Protein AF-A0AAU3N2E7-F1 (afdb_monomer_lite)

Radius of gyration: 23.41 Å; chains: 1; bounding box: 51×55×58 Å

Foldseek 3Di:
DAEDEDDADDPVPPPPLVRLLVVLVCCVVPCVPPQKYKYADDQRDDPPPNVVCDPVVVVVSVVVVVVSCVLLPWDDDPPRMIMHGPVDPVNVVSSVVSVVVVVVVVVVVVVVVVVVDDDPPPDDPDDDDDDDDDDDDDD

Sequence (139 aa):
MLILDRVSLDSAWRGFGLGPVLAAEAIRRLSGGCCAVAVFPAMGEYPEDREQVTEAYRRQAKKKIAALRESIGFQPFCCGVWLLDTALRSPEELLLARRAELHALGAAFQRSGLSGSGPADAAAVADDGTEVSVVPRTI

pLDDT: mean 72.25, std 15.8, range [35.69, 89.81]

Structure (mmCIF, N/CA/C/O backbone):
data_AF-A0AAU3N2E7-F1
#
_entry.id   AF-A0AAU3N2E7-F1
#
loop_
_atom_site.group_PDB
_atom_site.id
_atom_site.type_symbol
_atom_site.label_atom_id
_atom_site.label_alt_id
_atom_site.label_comp_id
_atom_site.label_asym_id
_atom_site.label_entity_id
_atom_site.label_seq_id
_atom_site.pdbx_PDB_ins_code
_atom_site.Cartn_x
_atom_site.Cartn_y
_atom_site.Cartn_z
_atom_site.occupancy
_atom_site.B_iso_or_equiv
_atom_site.auth_seq_id
_atom_site.auth_comp_id
_atom_site.auth_asym_id
_atom_site.auth_atom_id
_atom_site.pdbx_PDB_model_num
ATOM 1 N N . MET A 1 1 ? -8.168 -5.542 13.943 1.00 75.62 1 MET A N 1
ATOM 2 C CA . MET A 1 1 ? -6.826 -5.086 13.518 1.00 75.62 1 MET A CA 1
ATOM 3 C C . MET A 1 1 ? -6.371 -6.000 12.401 1.00 75.62 1 MET A C 1
ATOM 5 O O . MET A 1 1 ? -6.522 -7.207 12.551 1.00 75.62 1 MET A O 1
ATOM 9 N N . LEU A 1 2 ? -5.861 -5.443 11.304 1.00 83.12 2 LEU A N 1
ATOM 10 C CA . LEU A 1 2 ? -5.375 -6.205 10.151 1.00 83.12 2 LEU A CA 1
ATOM 11 C C . LEU A 1 2 ? -3.850 -6.085 10.062 1.00 83.12 2 LEU A C 1
ATOM 13 O O . LEU A 1 2 ? -3.311 -4.986 10.186 1.00 83.12 2 LEU A O 1
ATOM 17 N N . ILE A 1 3 ? -3.163 -7.201 9.828 1.00 82.31 3 ILE A N 1
ATOM 18 C CA . ILE A 1 3 ? -1.715 -7.229 9.593 1.00 82.31 3 ILE A CA 1
ATOM 19 C C . ILE A 1 3 ? -1.486 -7.748 8.179 1.00 82.31 3 ILE A C 1
ATOM 21 O O . ILE A 1 3 ? -1.938 -8.840 7.839 1.00 82.31 3 ILE A O 1
ATOM 25 N N . LEU A 1 4 ? -0.782 -6.971 7.359 1.00 77.88 4 LEU A N 1
ATOM 26 C CA . LEU A 1 4 ? -0.347 -7.405 6.035 1.00 77.88 4 LEU A CA 1
ATOM 27 C C . LEU A 1 4 ? 1.142 -7.752 6.110 1.00 77.88 4 LEU A C 1
ATOM 29 O O . LEU A 1 4 ? 1.992 -6.862 6.154 1.00 77.88 4 LEU A O 1
ATOM 33 N N . ASP A 1 5 ? 1.430 -9.050 6.159 1.00 75.50 5 ASP A N 1
ATOM 34 C CA . ASP A 1 5 ? 2.785 -9.571 6.364 1.00 75.50 5 ASP A CA 1
ATOM 35 C C . ASP A 1 5 ? 3.634 -9.524 5.083 1.00 75.50 5 ASP A C 1
ATOM 37 O O . ASP A 1 5 ? 4.757 -9.017 5.079 1.00 75.50 5 ASP A O 1
ATOM 41 N N . ARG A 1 6 ? 3.078 -9.980 3.951 1.00 72.19 6 ARG A N 1
ATOM 42 C CA . ARG A 1 6 ? 3.805 -10.025 2.678 1.00 72.19 6 ARG A CA 1
ATOM 43 C C . ARG A 1 6 ? 2.915 -9.727 1.482 1.00 72.19 6 ARG A C 1
ATOM 45 O O . ARG A 1 6 ? 1.818 -10.258 1.355 1.00 72.19 6 ARG A O 1
ATOM 52 N N . VAL A 1 7 ? 3.445 -8.924 0.562 1.00 73.62 7 VAL A N 1
ATOM 53 C CA . VAL A 1 7 ? 2.898 -8.742 -0.785 1.00 73.62 7 VAL A CA 1
ATOM 54 C C . VAL A 1 7 ? 4.014 -9.023 -1.776 1.00 73.62 7 VAL A C 1
ATOM 56 O O . VAL A 1 7 ? 5.063 -8.380 -1.729 1.00 73.62 7 VAL A O 1
ATOM 59 N N . SER A 1 8 ? 3.795 -9.983 -2.665 1.00 74.88 8 SER A N 1
ATOM 60 C CA . SER A 1 8 ? 4.716 -10.309 -3.749 1.00 74.88 8 SER A CA 1
ATOM 61 C C . SER A 1 8 ? 3.983 -10.237 -5.077 1.00 74.88 8 SER A C 1
ATOM 63 O O . SER A 1 8 ? 2.915 -10.822 -5.228 1.00 74.88 8 SER A O 1
ATOM 65 N N . LEU A 1 9 ? 4.582 -9.540 -6.036 1.00 75.75 9 LEU A N 1
ATOM 66 C CA . LEU A 1 9 ? 4.216 -9.636 -7.444 1.00 75.75 9 LEU A CA 1
ATOM 67 C C . LEU A 1 9 ? 5.253 -10.481 -8.165 1.00 75.75 9 LEU A C 1
ATOM 69 O O . LEU A 1 9 ? 6.452 -10.361 -7.890 1.00 75.75 9 LEU A O 1
ATOM 73 N N . ASP A 1 10 ? 4.778 -11.297 -9.096 1.00 80.38 10 ASP A N 1
ATOM 74 C CA . ASP A 1 10 ? 5.622 -11.969 -10.075 1.00 80.38 10 ASP A CA 1
ATOM 75 C C . ASP A 1 10 ? 6.422 -10.933 -10.890 1.00 80.38 10 ASP A C 1
ATOM 77 O O . ASP A 1 10 ? 5.961 -9.803 -11.090 1.00 80.38 10 ASP A O 1
ATOM 81 N N . SER A 1 11 ? 7.647 -11.286 -11.290 1.00 77.94 11 SER A N 1
ATOM 82 C CA . SER A 1 11 ? 8.587 -10.367 -11.943 1.00 77.94 11 SER A CA 1
ATOM 83 C C . SER A 1 11 ? 8.026 -9.770 -13.233 1.00 77.94 11 SER A C 1
ATOM 85 O O . SER A 1 11 ? 8.271 -8.591 -13.492 1.00 77.94 11 SER A O 1
ATOM 87 N N . ALA A 1 12 ? 7.193 -10.512 -13.971 1.00 80.75 12 ALA A N 1
ATOM 88 C CA . ALA A 1 12 ? 6.542 -10.039 -15.193 1.00 80.75 12 ALA A CA 1
ATOM 89 C C . ALA A 1 12 ? 5.592 -8.848 -14.961 1.00 80.75 12 ALA A C 1
ATOM 91 O O . ALA A 1 12 ? 5.298 -8.101 -15.889 1.00 80.75 12 ALA A O 1
ATOM 92 N N . TRP A 1 13 ? 5.134 -8.643 -13.723 1.00 76.81 13 TRP A N 1
ATOM 93 C CA . TRP A 1 13 ? 4.162 -7.610 -13.349 1.00 76.81 13 TRP A CA 1
ATOM 94 C C . TRP A 1 13 ? 4.775 -6.478 -12.510 1.00 76.81 13 TRP A C 1
ATOM 96 O O . TRP A 1 13 ? 4.067 -5.596 -12.009 1.00 76.81 13 TRP A O 1
ATOM 106 N N . ARG A 1 14 ? 6.101 -6.470 -12.335 1.00 76.38 14 ARG A N 1
ATOM 107 C CA . ARG A 1 14 ? 6.818 -5.410 -11.610 1.00 76.38 14 ARG A CA 1
ATOM 108 C C . ARG A 1 14 ? 7.058 -4.192 -12.501 1.00 76.38 14 ARG A C 1
ATOM 110 O O . ARG A 1 14 ? 6.963 -4.252 -13.715 1.00 76.38 14 ARG A O 1
ATOM 117 N N . GLY A 1 15 ? 7.334 -3.043 -11.884 1.00 74.69 15 GLY A N 1
ATOM 118 C CA . GLY A 1 15 ? 7.584 -1.783 -12.604 1.00 74.69 15 GLY A CA 1
ATOM 119 C C . GLY A 1 15 ? 6.327 -1.044 -13.081 1.00 74.69 15 GLY A C 1
ATOM 120 O O . GLY A 1 15 ? 6.375 0.169 -13.242 1.00 74.69 15 GLY A O 1
ATOM 121 N N . PHE A 1 16 ? 5.181 -1.722 -13.178 1.00 74.38 16 PHE A N 1
ATOM 122 C CA . PHE A 1 16 ? 3.899 -1.130 -13.591 1.00 74.38 16 PHE A CA 1
ATOM 123 C C . PHE A 1 16 ? 3.135 -0.403 -12.473 1.00 74.38 16 PHE A C 1
ATOM 125 O O . PHE A 1 16 ? 2.008 0.034 -12.674 1.00 74.38 16 PHE A O 1
ATOM 132 N N . GLY A 1 17 ? 3.703 -0.313 -11.266 1.00 74.06 17 GLY A N 1
ATOM 133 C CA . GLY A 1 17 ? 3.020 0.312 -10.128 1.00 74.06 17 GLY A CA 1
ATOM 134 C C . GLY A 1 17 ? 1.815 -0.483 -9.607 1.00 74.06 17 GLY A C 1
ATOM 135 O O . GLY A 1 17 ? 0.935 0.100 -8.986 1.00 74.06 17 GLY A O 1
ATOM 136 N N . LEU A 1 18 ? 1.771 -1.805 -9.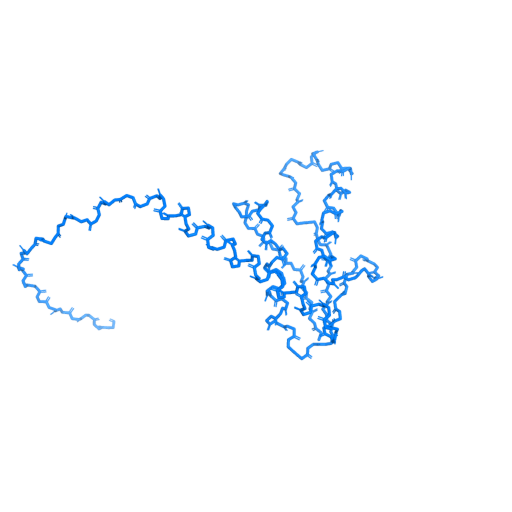825 1.00 78.25 18 LEU A N 1
ATOM 137 C CA . LEU A 1 18 ? 0.657 -2.669 -9.398 1.00 78.25 18 LEU A CA 1
ATOM 138 C C . LEU A 1 18 ? 0.684 -3.028 -7.905 1.00 78.25 18 LEU A C 1
ATOM 140 O O . LEU A 1 18 ? -0.365 -3.176 -7.290 1.00 78.25 18 LEU A O 1
ATOM 144 N N . GLY A 1 19 ? 1.865 -3.124 -7.290 1.00 77.69 19 GLY A N 1
ATOM 145 C CA . GLY A 1 19 ? 2.016 -3.440 -5.857 1.00 77.69 19 GLY A CA 1
ATOM 146 C C . GLY A 1 19 ? 1.196 -2.573 -4.885 1.00 77.69 19 GLY A C 1
ATOM 147 O O . GLY A 1 19 ? 0.470 -3.135 -4.067 1.00 77.69 19 GLY A O 1
ATOM 148 N N . PRO A 1 20 ? 1.252 -1.232 -4.969 1.00 74.50 20 PRO A N 1
ATOM 149 C CA . PRO A 1 20 ? 0.451 -0.327 -4.139 1.00 74.50 20 PRO A CA 1
ATOM 150 C C . PRO A 1 20 ? -1.038 -0.522 -4.368 1.00 74.50 20 PRO A C 1
ATOM 152 O O . PRO A 1 20 ? -1.813 -0.531 -3.421 1.00 74.50 20 PRO A O 1
ATOM 155 N N . VAL A 1 21 ? -1.425 -0.664 -5.633 1.00 78.62 21 VAL A N 1
ATOM 156 C CA . VAL A 1 21 ? -2.815 -0.769 -6.051 1.00 78.62 21 VAL A CA 1
ATOM 157 C C . VAL A 1 21 ? -3.421 -2.068 -5.526 1.00 78.62 21 VAL A C 1
ATOM 159 O O . VAL A 1 21 ? -4.483 -2.048 -4.916 1.00 78.62 21 VAL A O 1
ATOM 162 N N . LEU A 1 22 ? -2.713 -3.190 -5.664 1.00 81.88 22 LEU A N 1
ATOM 163 C CA . LEU A 1 22 ? -3.145 -4.480 -5.126 1.00 81.88 22 LEU A CA 1
ATOM 164 C C . LEU A 1 22 ? -3.150 -4.500 -3.592 1.00 81.88 22 LEU A C 1
ATOM 166 O O . LEU A 1 22 ? -4.078 -5.044 -2.996 1.00 81.88 22 LEU A O 1
ATOM 170 N N . ALA A 1 23 ? -2.164 -3.877 -2.941 1.00 80.19 23 ALA A N 1
ATOM 171 C CA . ALA A 1 23 ? -2.145 -3.747 -1.485 1.00 80.19 23 ALA A CA 1
ATOM 172 C C . ALA A 1 23 ? -3.328 -2.905 -0.975 1.00 80.19 23 ALA A C 1
ATOM 174 O O . ALA A 1 23 ? -4.023 -3.324 -0.052 1.00 80.19 23 ALA A O 1
ATOM 175 N N . ALA A 1 24 ? -3.602 -1.765 -1.614 1.00 81.12 24 ALA A N 1
ATOM 176 C CA . ALA A 1 24 ? -4.762 -0.918 -1.344 1.00 81.12 24 ALA A CA 1
ATOM 177 C C . ALA A 1 24 ? -6.077 -1.700 -1.490 1.00 81.12 24 ALA A C 1
ATOM 179 O O . ALA A 1 24 ? -6.951 -1.673 -0.624 1.00 81.12 24 ALA A O 1
ATOM 180 N N . GLU A 1 25 ? -6.194 -2.459 -2.572 1.00 85.25 25 GLU A N 1
ATOM 181 C CA . GLU A 1 25 ? -7.347 -3.293 -2.879 1.00 85.25 25 GLU A CA 1
ATOM 182 C C . GLU A 1 25 ? -7.567 -4.429 -1.871 1.00 85.25 25 GLU A C 1
ATOM 184 O O . GLU A 1 25 ? -8.717 -4.741 -1.542 1.00 85.25 25 GLU A O 1
ATOM 189 N N . ALA A 1 26 ? -6.492 -5.043 -1.377 1.00 85.69 26 ALA A N 1
ATOM 190 C CA . ALA A 1 26 ? -6.550 -6.043 -0.317 1.00 85.69 26 ALA A CA 1
ATOM 191 C C . ALA A 1 26 ? -6.983 -5.407 1.008 1.00 85.69 26 ALA A C 1
ATOM 193 O O . ALA A 1 26 ? -7.917 -5.893 1.642 1.00 85.69 26 ALA A O 1
ATOM 194 N N . ILE A 1 27 ? -6.371 -4.280 1.383 1.00 84.88 27 ILE A N 1
ATOM 195 C CA . ILE A 1 27 ? -6.712 -3.536 2.598 1.00 84.88 27 ILE A CA 1
ATOM 196 C C . ILE A 1 27 ? -8.189 -3.166 2.594 1.00 84.88 27 ILE A C 1
ATOM 198 O O . ILE A 1 27 ? -8.898 -3.564 3.506 1.00 84.88 27 ILE A O 1
ATOM 202 N N . ARG A 1 28 ? -8.688 -2.517 1.539 1.00 83.69 28 ARG A N 1
ATOM 203 C CA . ARG A 1 28 ? -10.092 -2.095 1.455 1.00 83.69 28 ARG A CA 1
ATOM 204 C C . ARG A 1 28 ? -11.081 -3.258 1.602 1.00 83.69 28 ARG A C 1
ATOM 206 O O . ARG A 1 28 ? -12.160 -3.080 2.156 1.00 83.69 28 ARG A O 1
ATOM 213 N N . ARG A 1 29 ? -10.751 -4.442 1.072 1.00 84.56 29 ARG A N 1
ATOM 214 C CA . ARG A 1 29 ? -11.613 -5.634 1.175 1.00 84.56 29 ARG A CA 1
ATOM 215 C C . ARG A 1 29 ? -11.566 -6.276 2.559 1.00 84.56 29 ARG A C 1
ATOM 217 O O . ARG A 1 29 ? -12.578 -6.799 3.009 1.00 84.56 29 ARG A O 1
ATOM 224 N N . LEU A 1 30 ? -10.402 -6.266 3.201 1.00 86.44 30 LEU A N 1
ATOM 225 C CA . LEU A 1 30 ? -10.142 -7.021 4.428 1.00 86.44 30 LEU A CA 1
ATOM 226 C C . LEU A 1 30 ? -10.227 -6.164 5.698 1.00 86.44 30 LEU A C 1
ATOM 228 O O . LEU A 1 30 ? -10.291 -6.709 6.794 1.00 86.44 30 LEU A O 1
ATOM 232 N N . SER A 1 31 ? -10.235 -4.835 5.582 1.00 84.00 31 SER A N 1
ATOM 233 C CA . SER A 1 31 ? -10.223 -3.913 6.722 1.00 84.00 31 SER A CA 1
ATOM 234 C C . SER A 1 31 ? -11.593 -3.683 7.361 1.00 84.00 31 SER A C 1
ATOM 236 O O . SER A 1 31 ? -11.681 -2.916 8.318 1.00 84.00 31 SER A O 1
ATOM 238 N N . GLY A 1 32 ? -12.663 -4.310 6.862 1.00 81.50 32 GLY A N 1
ATOM 239 C CA . GLY A 1 32 ? -14.002 -4.189 7.444 1.00 81.50 32 GLY A CA 1
ATOM 240 C C . GLY A 1 32 ? -13.997 -4.535 8.937 1.00 81.50 32 GLY A C 1
ATOM 241 O O . GLY A 1 32 ? -13.515 -5.594 9.332 1.00 81.50 32 GLY A O 1
ATOM 242 N N . GLY A 1 33 ? -14.482 -3.619 9.780 1.00 80.69 33 GLY A N 1
ATOM 243 C CA . GLY A 1 33 ? -14.496 -3.789 11.240 1.00 80.69 33 GLY A CA 1
ATOM 244 C C . GLY A 1 33 ? -13.131 -3.655 11.933 1.00 80.69 33 GLY A C 1
ATOM 245 O O . GLY A 1 33 ? -13.041 -3.830 13.147 1.00 80.69 33 GLY A O 1
ATOM 246 N N . CYS A 1 34 ? -12.058 -3.333 11.204 1.00 84.56 34 CYS A N 1
ATOM 247 C CA . CYS A 1 34 ? -10.768 -2.999 11.801 1.00 84.56 34 CYS A CA 1
ATOM 248 C C . CYS A 1 34 ? -10.683 -1.501 12.105 1.00 84.56 34 CYS A C 1
ATOM 250 O O . CYS A 1 34 ? -11.154 -0.682 11.324 1.00 84.56 34 CYS A O 1
ATOM 252 N N . CYS A 1 35 ? -10.026 -1.158 13.215 1.00 83.75 35 CYS A N 1
ATOM 253 C CA . CYS A 1 35 ? -9.670 0.217 13.579 1.00 83.75 35 CYS A CA 1
ATOM 254 C C . CYS A 1 35 ? -8.297 0.658 13.043 1.00 83.75 35 CYS A C 1
ATOM 256 O O . CYS A 1 35 ? -7.998 1.844 13.033 1.00 83.75 35 CYS A O 1
ATOM 258 N N . ALA A 1 36 ? -7.449 -0.290 12.631 1.00 87.00 36 ALA A N 1
ATOM 259 C CA . ALA A 1 36 ? -6.132 -0.005 12.078 1.00 87.00 36 ALA A CA 1
ATOM 260 C C . ALA A 1 36 ? -5.601 -1.169 11.230 1.00 87.00 36 ALA A C 1
ATOM 262 O O . ALA A 1 36 ? -5.941 -2.343 11.466 1.00 87.00 36 ALA A O 1
ATOM 263 N N . VAL A 1 37 ? -4.712 -0.833 10.294 1.00 86.50 37 VAL A N 1
ATOM 264 C CA . VAL A 1 37 ? -3.872 -1.770 9.538 1.00 86.50 37 VAL A CA 1
ATOM 265 C C . VAL A 1 37 ? -2.406 -1.502 9.850 1.00 86.50 37 VAL A C 1
ATOM 267 O O . VAL A 1 37 ? -1.961 -0.360 9.773 1.00 86.50 37 VAL A O 1
ATOM 270 N N . ALA A 1 38 ? -1.646 -2.552 10.153 1.00 88.12 38 ALA A N 1
ATOM 271 C CA . ALA A 1 38 ? -0.206 -2.475 10.368 1.00 88.12 38 ALA A CA 1
ATOM 272 C C . ALA A 1 38 ? 0.562 -3.222 9.273 1.00 88.12 38 ALA A C 1
ATOM 274 O O . ALA A 1 38 ? 0.162 -4.310 8.847 1.00 88.12 38 ALA A O 1
ATOM 275 N N . VAL A 1 39 ? 1.683 -2.645 8.835 1.00 82.88 39 VAL A N 1
ATOM 276 C CA . VAL A 1 39 ? 2.571 -3.240 7.827 1.00 82.88 39 VAL A CA 1
ATOM 277 C C . VAL A 1 39 ? 4.021 -3.109 8.259 1.00 82.88 39 VAL A C 1
ATOM 279 O O . VAL A 1 39 ? 4.483 -2.017 8.600 1.00 82.88 39 VAL A O 1
ATOM 282 N N . PHE A 1 40 ? 4.764 -4.213 8.172 1.00 78.94 40 PHE A N 1
ATOM 283 C CA . PHE A 1 40 ? 6.212 -4.209 8.326 1.00 78.94 40 PHE A CA 1
ATOM 284 C C . PHE A 1 40 ? 6.900 -4.291 6.949 1.00 78.94 40 PHE A C 1
ATOM 286 O O . PHE A 1 40 ? 6.605 -5.183 6.154 1.00 78.94 40 PHE A O 1
ATOM 293 N N . PRO A 1 41 ? 7.816 -3.367 6.610 1.00 66.19 41 PRO A N 1
ATOM 294 C CA . PRO A 1 41 ? 8.598 -3.448 5.390 1.00 66.19 41 PRO A CA 1
ATOM 295 C C . PRO A 1 41 ? 9.532 -4.649 5.375 1.00 66.19 41 PRO A C 1
ATOM 297 O O . PRO A 1 41 ? 10.621 -4.607 5.943 1.00 66.19 41 PRO A O 1
ATOM 300 N N . ALA A 1 42 ? 9.191 -5.647 4.570 1.00 64.94 42 ALA A N 1
ATOM 301 C CA . ALA A 1 42 ? 10.204 -6.456 3.916 1.00 64.94 42 ALA A CA 1
ATOM 302 C C . ALA A 1 42 ? 10.695 -5.740 2.644 1.00 64.94 42 ALA A C 1
ATOM 304 O O . ALA A 1 42 ? 9.920 -5.083 1.942 1.00 64.94 42 ALA A O 1
ATOM 305 N N . MET A 1 43 ? 11.989 -5.861 2.333 1.00 61.16 43 MET A N 1
ATOM 306 C CA . MET A 1 43 ? 12.482 -5.550 0.988 1.00 61.16 43 MET A CA 1
ATOM 307 C C . MET A 1 43 ? 11.762 -6.491 0.017 1.00 61.16 43 MET A C 1
ATOM 309 O O . MET A 1 43 ? 11.883 -7.706 0.149 1.00 61.16 43 MET A O 1
ATOM 313 N N . GLY A 1 44 ? 10.983 -5.933 -0.915 1.00 55.94 44 GLY A N 1
ATOM 314 C CA . GLY A 1 44 ? 10.201 -6.728 -1.869 1.00 55.94 44 GLY A CA 1
ATOM 315 C C . GLY A 1 44 ? 11.072 -7.571 -2.802 1.00 55.94 44 GLY A C 1
ATOM 316 O O . GLY A 1 44 ? 10.613 -8.595 -3.295 1.00 55.94 44 GLY A O 1
ATOM 317 N N . GLU A 1 45 ? 12.329 -7.164 -3.006 1.00 59.94 45 GLU A N 1
ATOM 318 C CA . GLU A 1 45 ? 13.265 -7.857 -3.881 1.00 59.94 45 GLU A CA 1
ATOM 319 C C . GLU A 1 45 ? 14.722 -7.545 -3.515 1.00 59.94 45 GLU A C 1
ATOM 321 O O . GLU A 1 45 ? 15.105 -6.386 -3.314 1.00 59.94 45 GLU A O 1
ATOM 326 N N . TYR A 1 46 ? 15.533 -8.596 -3.442 1.00 59.06 46 TYR A N 1
ATOM 327 C CA . TYR A 1 46 ? 16.982 -8.499 -3.564 1.00 59.06 46 TYR A CA 1
ATOM 328 C C . TYR A 1 46 ? 17.319 -8.821 -5.026 1.00 59.06 46 TYR A C 1
ATOM 330 O O . TYR A 1 46 ? 16.789 -9.821 -5.511 1.00 59.06 46 TYR A O 1
ATOM 338 N N . PRO A 1 47 ? 18.144 -8.023 -5.732 1.00 63.03 47 PRO A N 1
ATOM 339 C CA . PRO A 1 47 ? 18.698 -8.449 -7.015 1.00 63.03 47 PRO A CA 1
ATOM 340 C C . PRO A 1 47 ? 19.309 -9.851 -6.888 1.00 63.03 47 PRO A C 1
ATOM 342 O O . PRO A 1 47 ? 19.869 -10.186 -5.839 1.00 63.03 47 PRO A O 1
ATOM 345 N N . GLU A 1 48 ? 19.165 -10.664 -7.941 1.00 64.69 48 GLU A N 1
ATOM 346 C CA . GLU A 1 48 ? 19.710 -12.033 -7.986 1.00 64.69 48 GLU A CA 1
ATOM 347 C C . GLU A 1 48 ? 21.207 -12.035 -7.674 1.00 64.69 48 GLU A C 1
ATOM 349 O O . GLU A 1 48 ? 21.709 -12.886 -6.938 1.00 64.69 48 GLU A O 1
ATOM 354 N N . ASP A 1 49 ? 21.885 -10.995 -8.151 1.00 70.00 49 ASP A N 1
ATOM 355 C CA . ASP A 1 49 ? 23.257 -10.696 -7.813 1.00 70.00 49 ASP A CA 1
ATOM 356 C C . ASP A 1 49 ? 23.342 -9.942 -6.474 1.00 70.00 49 ASP A C 1
ATOM 358 O O . ASP A 1 49 ? 23.114 -8.728 -6.370 1.00 70.00 49 ASP A O 1
ATOM 362 N N . ARG A 1 50 ? 23.652 -10.689 -5.409 1.00 60.22 50 ARG A N 1
ATOM 363 C CA . ARG A 1 50 ? 23.718 -10.168 -4.035 1.00 60.22 50 ARG A CA 1
ATOM 364 C C . ARG A 1 50 ? 24.784 -9.083 -3.852 1.00 60.22 50 ARG A C 1
ATOM 366 O O . ARG A 1 50 ? 24.651 -8.281 -2.925 1.00 60.22 50 ARG A O 1
ATOM 373 N N . GLU A 1 51 ? 25.789 -9.016 -4.725 1.00 63.34 51 GLU A N 1
ATOM 374 C CA . GLU A 1 51 ? 26.836 -7.985 -4.703 1.00 63.34 51 GLU A CA 1
ATOM 375 C C . GLU A 1 51 ? 26.313 -6.613 -5.162 1.00 63.34 51 GLU A C 1
ATOM 377 O O . GLU A 1 51 ? 26.783 -5.575 -4.694 1.00 63.34 51 GLU A O 1
ATOM 382 N N . GLN A 1 52 ? 25.246 -6.581 -5.969 1.00 62.81 52 GLN A N 1
ATOM 383 C CA . GLN A 1 52 ? 24.593 -5.343 -6.418 1.00 62.81 52 GLN A CA 1
ATOM 384 C C . GLN A 1 52 ? 23.691 -4.712 -5.344 1.00 62.81 52 GLN A C 1
ATOM 386 O O . GLN A 1 52 ? 23.234 -3.573 -5.490 1.00 62.81 52 GLN A O 1
ATOM 391 N N . VAL A 1 53 ? 23.462 -5.406 -4.221 1.00 67.19 53 VAL A N 1
ATOM 392 C CA . VAL A 1 53 ? 22.681 -4.912 -3.076 1.00 67.19 53 VAL A CA 1
ATOM 393 C C . VAL A 1 53 ? 23.521 -3.947 -2.230 1.00 67.19 53 VAL A C 1
ATOM 395 O O . VAL A 1 53 ? 23.699 -4.120 -1.019 1.00 67.19 53 VAL A O 1
ATOM 398 N N . THR A 1 54 ? 24.026 -2.898 -2.867 1.00 77.69 54 THR A N 1
ATOM 399 C CA . THR A 1 54 ? 24.736 -1.812 -2.196 1.00 77.69 54 THR A CA 1
ATOM 400 C C . THR A 1 54 ? 23.828 -1.117 -1.181 1.00 77.69 54 THR A C 1
ATOM 402 O O . THR A 1 54 ? 22.593 -1.145 -1.261 1.00 77.69 54 THR A O 1
ATOM 405 N N . GLU A 1 55 ? 24.426 -0.437 -0.205 1.00 78.12 55 GLU A N 1
ATOM 406 C CA . GLU A 1 55 ? 23.655 0.345 0.763 1.00 78.12 55 GLU A CA 1
ATOM 407 C C . GLU A 1 55 ? 22.826 1.448 0.077 1.00 78.12 55 GLU A C 1
ATOM 409 O O . GLU A 1 55 ? 21.684 1.711 0.465 1.00 78.12 55 GLU A O 1
ATOM 414 N N . ALA A 1 56 ? 23.361 2.028 -1.002 1.00 79.31 56 ALA A N 1
ATOM 415 C CA . ALA A 1 56 ? 22.664 2.992 -1.846 1.00 79.31 56 ALA A CA 1
ATOM 416 C C . ALA A 1 56 ? 21.403 2.387 -2.488 1.00 79.31 56 ALA A C 1
ATOM 418 O O . ALA A 1 56 ? 20.332 2.994 -2.419 1.00 79.31 56 ALA A O 1
ATOM 419 N N . TYR A 1 57 ? 21.491 1.163 -3.024 1.00 76.88 57 TYR A N 1
ATOM 420 C CA . TYR A 1 57 ? 20.333 0.433 -3.546 1.00 76.88 57 TYR A CA 1
ATOM 421 C C . TYR A 1 57 ? 19.275 0.208 -2.460 1.00 76.88 57 TYR A C 1
ATOM 423 O O . TYR A 1 57 ? 18.102 0.536 -2.654 1.00 76.88 57 TYR A O 1
ATOM 431 N N . ARG A 1 58 ? 19.684 -0.273 -1.277 1.00 73.38 58 ARG A N 1
ATOM 432 C CA . ARG A 1 58 ? 18.765 -0.488 -0.144 1.00 73.38 58 ARG A CA 1
ATOM 433 C C . ARG A 1 58 ? 18.061 0.803 0.257 1.00 73.38 58 ARG A C 1
ATOM 435 O O . ARG A 1 58 ? 16.864 0.787 0.537 1.00 73.38 58 ARG A O 1
ATOM 442 N N . ARG A 1 59 ? 18.781 1.924 0.272 1.00 79.38 59 ARG A N 1
ATOM 443 C CA . ARG A 1 59 ? 18.234 3.244 0.609 1.00 79.38 59 ARG A CA 1
ATOM 444 C C . ARG A 1 59 ? 17.221 3.711 -0.433 1.00 79.38 59 ARG A C 1
ATOM 446 O O . ARG A 1 59 ? 16.130 4.140 -0.064 1.00 79.38 59 ARG A O 1
ATOM 453 N N . GLN A 1 60 ? 17.542 3.561 -1.715 1.00 78.00 60 GLN A N 1
ATOM 454 C CA . GLN A 1 60 ? 16.649 3.922 -2.814 1.00 78.00 60 GLN A CA 1
ATOM 455 C C . GLN A 1 60 ? 15.380 3.061 -2.820 1.00 78.00 60 GLN A C 1
ATOM 457 O O . GLN A 1 60 ? 14.276 3.586 -2.962 1.00 78.00 60 GLN A O 1
ATOM 462 N N . ALA A 1 61 ? 15.516 1.751 -2.607 1.00 75.06 61 ALA A N 1
ATOM 463 C CA . ALA A 1 61 ? 14.393 0.827 -2.501 1.00 75.06 61 ALA A CA 1
ATOM 464 C C . ALA A 1 61 ? 13.501 1.161 -1.296 1.00 75.06 61 ALA A C 1
ATOM 466 O O . ALA A 1 61 ? 12.289 1.298 -1.455 1.00 75.06 61 ALA A O 1
ATOM 467 N N . LYS A 1 62 ? 14.089 1.394 -0.113 1.00 77.44 62 LYS A N 1
ATOM 468 C CA . LYS A 1 62 ? 13.349 1.846 1.077 1.00 77.44 62 LYS A CA 1
ATOM 469 C C . LYS A 1 62 ? 12.599 3.152 0.821 1.00 77.44 62 LYS A C 1
ATOM 471 O O . LYS A 1 62 ? 11.439 3.246 1.203 1.00 77.44 62 LYS A O 1
ATOM 476 N N . LYS A 1 63 ? 13.216 4.124 0.138 1.00 81.19 63 LYS A N 1
ATOM 477 C CA . LYS A 1 63 ? 12.576 5.402 -0.210 1.00 81.19 63 LYS A CA 1
ATOM 478 C C . LYS A 1 63 ? 11.379 5.207 -1.141 1.00 81.19 63 LYS A C 1
ATOM 480 O O . LYS A 1 63 ? 10.319 5.766 -0.886 1.00 81.19 63 LYS A O 1
ATOM 485 N N . LYS A 1 64 ? 11.523 4.382 -2.184 1.00 77.56 64 LYS A N 1
ATOM 486 C CA . LYS A 1 64 ? 10.420 4.055 -3.101 1.00 77.56 64 LYS A CA 1
ATOM 487 C C . LYS A 1 64 ? 9.272 3.362 -2.372 1.00 77.56 64 LYS A C 1
ATOM 489 O O . LYS A 1 64 ? 8.127 3.739 -2.570 1.00 77.56 64 LYS A O 1
ATOM 494 N N . ILE A 1 65 ? 9.581 2.394 -1.509 1.00 76.44 65 ILE A N 1
ATOM 495 C CA . ILE A 1 65 ? 8.588 1.665 -0.708 1.00 76.44 65 ILE A CA 1
ATOM 496 C C . ILE A 1 65 ? 7.894 2.594 0.304 1.00 76.44 65 ILE A C 1
ATOM 498 O O . ILE A 1 65 ? 6.693 2.467 0.510 1.00 76.44 65 ILE A O 1
ATOM 502 N N . ALA A 1 66 ? 8.620 3.528 0.925 1.00 79.25 66 ALA A N 1
ATOM 503 C CA . ALA A 1 66 ? 8.046 4.513 1.843 1.00 79.25 66 ALA A CA 1
ATOM 504 C C . ALA A 1 66 ? 7.073 5.457 1.123 1.00 79.25 66 ALA A C 1
ATOM 506 O O . ALA A 1 66 ? 5.911 5.531 1.508 1.00 79.25 66 ALA A O 1
ATOM 507 N N . ALA A 1 67 ? 7.502 6.064 0.010 1.00 80.62 67 ALA A N 1
ATOM 508 C CA . ALA A 1 67 ? 6.642 6.919 -0.814 1.00 80.62 67 ALA A CA 1
ATOM 509 C C . ALA A 1 67 ? 5.381 6.174 -1.287 1.00 80.62 67 ALA A C 1
ATOM 511 O O . ALA A 1 67 ? 4.287 6.730 -1.350 1.00 80.62 67 ALA A O 1
ATOM 512 N N . LEU A 1 68 ? 5.526 4.878 -1.565 1.00 78.25 68 LEU A N 1
ATOM 513 C CA . LEU A 1 68 ? 4.416 3.999 -1.900 1.00 78.25 68 LEU A CA 1
ATOM 514 C C . LEU A 1 68 ? 3.347 3.935 -0.818 1.00 78.25 68 LEU A C 1
ATOM 516 O O . LEU A 1 68 ? 2.160 4.031 -1.111 1.00 78.25 68 LEU A O 1
ATOM 520 N N . ARG A 1 69 ? 3.781 3.744 0.424 1.00 80.88 69 ARG A N 1
ATOM 521 C CA . ARG A 1 69 ? 2.911 3.606 1.591 1.00 80.88 69 ARG A CA 1
ATOM 522 C C . ARG A 1 69 ? 2.214 4.911 1.918 1.00 80.88 69 ARG A C 1
ATOM 524 O O . ARG A 1 69 ? 1.012 4.916 2.152 1.00 80.88 69 ARG A O 1
ATOM 531 N N . GLU A 1 70 ? 2.939 6.014 1.849 1.00 84.31 70 GLU A N 1
ATOM 532 C CA . G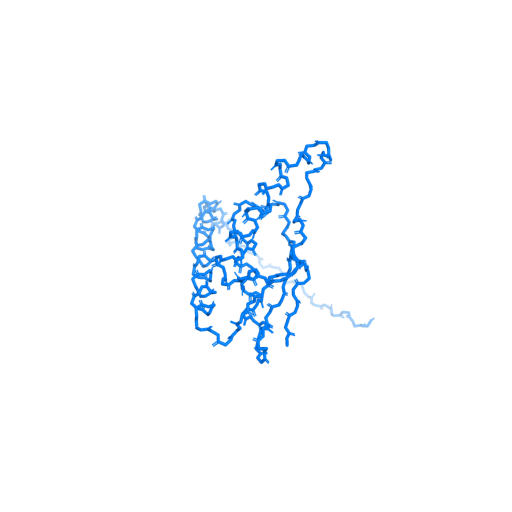LU A 1 70 ? 2.357 7.344 2.018 1.00 84.31 70 GLU A CA 1
ATOM 533 C C . GLU A 1 70 ? 1.254 7.590 0.978 1.00 84.31 70 GLU A C 1
ATOM 535 O O . GLU A 1 70 ? 0.181 8.081 1.317 1.00 84.31 70 GLU A O 1
ATOM 540 N N . SER A 1 71 ? 1.452 7.135 -0.266 1.00 80.88 71 SER A N 1
ATOM 541 C CA . SER A 1 71 ? 0.461 7.287 -1.342 1.00 80.88 71 SER A CA 1
ATOM 542 C C . SER A 1 71 ? -0.869 6.548 -1.124 1.00 80.88 71 SER A C 1
ATOM 544 O O . SER A 1 71 ? -1.843 6.845 -1.814 1.00 80.88 71 SER A O 1
ATOM 546 N N . ILE A 1 72 ? -0.910 5.587 -0.196 1.00 79.12 72 ILE A N 1
ATOM 547 C CA . ILE A 1 72 ? -2.113 4.839 0.209 1.00 79.12 72 ILE A CA 1
ATOM 548 C C . ILE A 1 72 ? -2.569 5.203 1.636 1.00 79.12 72 ILE A C 1
ATOM 550 O O . ILE A 1 72 ? -3.445 4.544 2.187 1.00 79.12 72 ILE A O 1
ATOM 554 N N . GLY A 1 73 ? -1.985 6.252 2.228 1.00 85.00 73 GLY A N 1
ATOM 555 C CA . GLY A 1 73 ? -2.399 6.835 3.507 1.00 85.00 73 GLY A CA 1
ATOM 556 C C . GLY A 1 73 ? -1.672 6.301 4.739 1.00 85.00 73 GLY A C 1
ATOM 557 O O . GLY A 1 73 ? -2.010 6.695 5.853 1.00 85.00 73 GLY A O 1
ATOM 558 N N . PHE A 1 74 ? -0.684 5.418 4.578 1.00 87.50 74 PHE A N 1
ATOM 559 C CA . PHE A 1 74 ? 0.081 4.922 5.720 1.00 87.50 74 PHE A CA 1
ATOM 560 C C . PHE A 1 74 ? 1.016 5.993 6.268 1.00 87.50 74 PHE A C 1
ATOM 562 O O . PHE A 1 74 ? 1.656 6.732 5.520 1.00 87.50 74 PHE A O 1
ATOM 569 N N . GLN A 1 75 ? 1.177 5.976 7.584 1.00 88.12 75 GLN A N 1
ATOM 570 C CA . GLN A 1 75 ? 2.099 6.831 8.312 1.00 88.12 75 GLN A CA 1
ATOM 571 C C . GLN A 1 75 ? 3.149 5.983 9.042 1.00 88.12 75 GLN A C 1
ATOM 573 O O . GLN A 1 75 ? 2.846 4.871 9.495 1.00 88.12 75 GLN A O 1
ATOM 578 N N . PRO A 1 76 ? 4.398 6.466 9.152 1.00 87.94 76 PRO A N 1
ATOM 579 C CA . PRO A 1 76 ? 5.411 5.796 9.953 1.00 87.94 76 PRO A CA 1
ATOM 580 C C . PRO A 1 76 ? 5.013 5.845 11.433 1.00 87.94 76 PRO A C 1
ATOM 582 O O . PRO A 1 76 ? 4.587 6.887 11.925 1.00 87.94 76 PRO A O 1
ATOM 585 N N . PHE A 1 77 ? 5.162 4.724 12.143 1.00 85.94 77 PHE A N 1
ATOM 586 C CA . PHE A 1 77 ? 4.830 4.627 13.565 1.00 85.94 77 PHE A CA 1
ATOM 587 C C . PHE A 1 77 ? 6.076 4.396 14.427 1.00 85.94 77 PHE A C 1
ATOM 589 O O . PHE A 1 77 ? 6.703 5.351 14.877 1.00 85.94 77 PHE A O 1
ATOM 596 N N . CYS A 1 78 ? 6.478 3.141 14.644 1.00 84.88 78 CYS A N 1
ATOM 597 C CA . CYS A 1 78 ? 7.654 2.801 15.445 1.00 84.88 78 CYS A CA 1
ATOM 598 C C . CYS A 1 78 ? 8.352 1.545 14.914 1.00 84.88 78 CYS A C 1
ATOM 600 O O . CYS A 1 78 ? 7.733 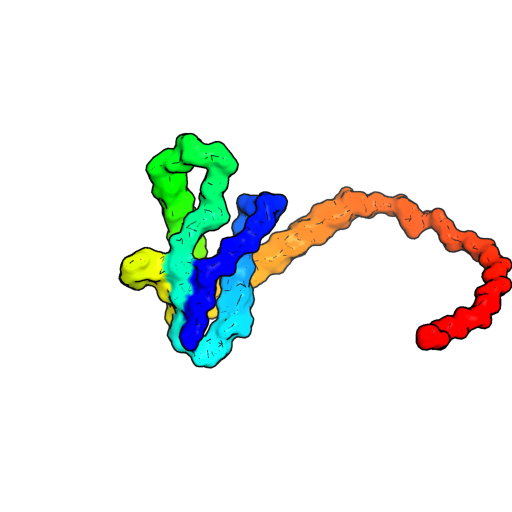0.702 14.269 1.00 84.88 78 CYS A O 1
ATOM 602 N N . CYS A 1 79 ? 9.662 1.428 15.158 1.00 82.50 79 CYS A N 1
ATOM 603 C CA . CYS A 1 79 ? 10.456 0.236 14.820 1.00 82.50 79 CYS A CA 1
ATOM 604 C C . CYS A 1 79 ? 10.328 -0.225 13.353 1.00 82.50 79 CYS A C 1
ATOM 606 O O . CYS A 1 79 ? 10.426 -1.410 13.051 1.00 82.50 79 CYS A O 1
ATOM 608 N N . GLY A 1 80 ? 10.101 0.712 12.428 1.00 79.19 80 GLY A N 1
ATOM 609 C CA . GLY A 1 80 ? 9.903 0.415 11.009 1.00 79.19 80 GLY A CA 1
ATOM 610 C C . GLY A 1 80 ? 8.489 -0.035 10.635 1.00 79.19 80 GLY A C 1
ATOM 611 O O . GLY A 1 80 ? 8.239 -0.221 9.449 1.00 79.19 80 GLY A O 1
ATOM 612 N N . VAL A 1 81 ? 7.564 -0.163 11.588 1.00 84.25 81 VAL A N 1
ATOM 613 C CA . VAL A 1 81 ? 6.141 -0.425 11.340 1.00 84.25 81 VAL A CA 1
ATOM 614 C C . VAL A 1 81 ? 5.460 0.830 10.797 1.00 84.25 81 VAL A C 1
ATOM 616 O O . VAL A 1 81 ? 5.718 1.950 11.247 1.00 84.25 81 VAL A O 1
ATOM 619 N N . TRP A 1 82 ? 4.570 0.620 9.833 1.00 88.56 82 TRP A N 1
ATOM 620 C CA . TRP A 1 82 ? 3.692 1.636 9.265 1.00 88.56 82 TRP A CA 1
ATOM 621 C C . TRP A 1 82 ? 2.248 1.326 9.644 1.00 88.56 82 TRP A C 1
ATOM 623 O O . TRP A 1 82 ? 1.844 0.161 9.600 1.00 88.56 82 TRP A O 1
ATOM 633 N N . LEU A 1 83 ? 1.478 2.358 9.985 1.00 89.81 83 LEU A N 1
ATOM 634 C CA . LEU A 1 83 ? 0.072 2.241 10.360 1.00 89.81 83 LEU A CA 1
ATOM 635 C C . LEU A 1 83 ? -0.831 2.991 9.385 1.00 89.81 83 LEU A C 1
ATOM 637 O O . LEU A 1 83 ? -0.478 4.059 8.889 1.00 89.81 83 LEU A O 1
ATOM 641 N N . LEU A 1 84 ? -2.007 2.426 9.151 1.00 87.38 84 LEU A N 1
ATOM 642 C CA . LEU A 1 84 ? -3.132 3.072 8.494 1.00 87.38 84 LEU A CA 1
ATOM 643 C C . LEU A 1 84 ? -4.299 3.084 9.476 1.00 87.38 84 LEU A C 1
ATOM 645 O O . LEU A 1 84 ? -4.757 2.017 9.891 1.00 87.38 84 LEU A O 1
ATOM 649 N N . AS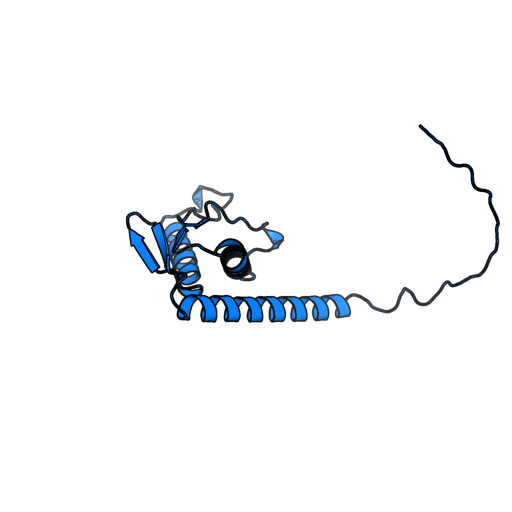P A 1 85 ? -4.772 4.273 9.831 1.00 85.62 85 ASP A N 1
ATOM 650 C CA . ASP A 1 85 ? -6.009 4.439 10.590 1.00 85.62 85 ASP A CA 1
ATOM 651 C C . ASP A 1 85 ? -7.196 4.362 9.625 1.00 85.62 85 ASP A C 1
ATOM 653 O O . ASP A 1 85 ? -7.361 5.204 8.747 1.00 85.62 85 ASP A O 1
ATOM 657 N N . THR A 1 86 ? -8.012 3.324 9.760 1.00 80.62 86 THR A N 1
ATOM 658 C CA . THR A 1 86 ? -9.145 3.061 8.864 1.00 80.62 86 THR A CA 1
ATOM 659 C C . THR A 1 86 ? -10.381 3.889 9.197 1.00 80.62 86 THR A C 1
ATOM 661 O O . THR A 1 86 ? -11.329 3.878 8.416 1.00 80.62 86 THR A O 1
ATOM 664 N N . ALA A 1 87 ? -10.394 4.605 10.326 1.00 77.81 87 ALA A N 1
ATOM 665 C CA . ALA A 1 87 ? -11.471 5.523 10.687 1.00 77.81 87 ALA A CA 1
ATOM 666 C C . ALA A 1 87 ? -11.337 6.890 9.992 1.00 77.81 87 ALA A C 1
ATOM 668 O O . ALA A 1 87 ? -12.285 7.677 9.985 1.00 77.81 87 ALA A O 1
ATOM 669 N N . LEU A 1 88 ? -10.176 7.183 9.399 1.00 77.62 88 LEU A N 1
ATOM 670 C CA . LEU A 1 88 ? -9.944 8.420 8.664 1.00 77.62 88 LEU A CA 1
ATOM 671 C C . LEU A 1 88 ? -10.505 8.337 7.238 1.00 77.62 88 LEU A C 1
ATOM 673 O O . LEU A 1 88 ? -10.314 7.354 6.522 1.00 77.62 88 LEU A O 1
ATOM 677 N N . ARG A 1 89 ? -11.126 9.434 6.788 1.00 72.00 89 ARG A N 1
ATOM 678 C CA . ARG A 1 89 ? -11.661 9.562 5.422 1.00 72.00 89 ARG A CA 1
ATOM 679 C C . ARG A 1 89 ? -10.564 9.640 4.352 1.00 72.00 89 ARG A C 1
ATOM 681 O O . ARG A 1 89 ? -10.755 9.169 3.237 1.00 72.00 89 ARG A O 1
ATOM 688 N N . SER A 1 90 ? -9.401 10.202 4.682 1.00 80.38 90 SER A N 1
ATOM 689 C CA . SER A 1 90 ? -8.301 10.373 3.724 1.00 80.38 90 SER A CA 1
ATOM 690 C C . SER A 1 90 ? -7.746 9.044 3.177 1.00 80.38 90 SER A C 1
ATOM 692 O O . SER A 1 90 ? -7.573 8.941 1.963 1.00 80.38 90 SER A O 1
ATOM 694 N N . PRO A 1 91 ? -7.527 7.991 3.989 1.00 78.00 91 PRO A N 1
ATOM 695 C CA . PRO A 1 91 ? -7.295 6.634 3.501 1.00 78.00 91 PRO A CA 1
ATOM 696 C C . PRO A 1 91 ? -8.329 6.139 2.496 1.00 78.00 91 PRO A C 1
ATOM 698 O O . PRO A 1 91 ? -7.949 5.613 1.456 1.00 78.00 91 PRO A O 1
ATOM 701 N N . GLU A 1 92 ? -9.622 6.313 2.766 1.00 79.50 92 GLU A N 1
ATOM 702 C CA . GLU A 1 92 ? -10.680 5.860 1.858 1.00 79.50 92 GLU A CA 1
ATOM 703 C C . GLU A 1 92 ? -10.571 6.535 0.482 1.00 79.50 92 GLU A C 1
ATOM 705 O O . GLU A 1 92 ? -10.603 5.857 -0.548 1.00 79.50 92 GLU A O 1
ATOM 710 N N . GLU A 1 93 ? -10.357 7.851 0.462 1.00 83.38 93 GLU A N 1
ATOM 711 C CA . GLU A 1 93 ? -10.170 8.636 -0.763 1.00 83.38 93 GLU A CA 1
ATOM 712 C C . GLU A 1 93 ? -8.935 8.177 -1.558 1.00 83.38 93 GLU A C 1
ATOM 714 O O . GLU A 1 93 ? -9.011 7.978 -2.774 1.00 83.38 93 GLU A O 1
ATOM 719 N N . LEU A 1 94 ? -7.808 7.931 -0.880 1.00 80.56 94 LEU A N 1
ATOM 720 C CA . LEU A 1 94 ? -6.577 7.439 -1.510 1.00 80.56 94 LEU A CA 1
ATOM 721 C C . LEU A 1 94 ? -6.736 6.017 -2.067 1.00 80.56 94 LEU A C 1
ATOM 723 O O . LEU A 1 94 ? -6.276 5.724 -3.175 1.00 80.56 94 LEU A O 1
ATOM 727 N N . LEU A 1 95 ? -7.418 5.132 -1.337 1.00 81.69 95 LEU A N 1
ATOM 728 C CA . LEU A 1 95 ? -7.725 3.775 -1.796 1.00 81.69 95 LEU A CA 1
ATOM 729 C C . LEU A 1 95 ? -8.647 3.803 -3.026 1.00 81.69 95 LEU A C 1
ATOM 731 O O . LEU A 1 95 ? -8.444 3.034 -3.970 1.00 81.69 95 LEU A O 1
ATOM 735 N N . LEU A 1 96 ? -9.627 4.710 -3.056 1.00 84.62 96 LEU A N 1
ATOM 736 C CA . LEU A 1 96 ? -10.509 4.901 -4.206 1.00 84.62 96 LEU A CA 1
ATOM 737 C C . LEU A 1 96 ? -9.752 5.441 -5.429 1.00 84.62 96 LEU A C 1
ATOM 739 O O . LEU A 1 96 ? -9.968 4.959 -6.543 1.00 84.62 96 LEU A O 1
ATOM 743 N N . ALA A 1 97 ? -8.821 6.378 -5.237 1.00 83.75 97 ALA A N 1
ATOM 744 C CA . ALA A 1 97 ? -7.968 6.879 -6.313 1.00 83.75 97 ALA A CA 1
ATOM 745 C C . ALA A 1 97 ? -7.112 5.757 -6.929 1.00 83.75 97 ALA A C 1
ATOM 747 O O . ALA A 1 97 ? -7.057 5.614 -8.152 1.00 83.75 97 ALA A O 1
ATOM 748 N N . ARG A 1 98 ? -6.522 4.882 -6.103 1.00 83.69 98 ARG A N 1
ATOM 749 C CA . ARG A 1 98 ? -5.755 3.719 -6.592 1.00 83.69 98 ARG A CA 1
ATOM 750 C C . ARG A 1 98 ? -6.613 2.715 -7.349 1.00 83.69 98 ARG A C 1
ATOM 752 O O . ARG A 1 98 ? -6.157 2.139 -8.334 1.00 83.69 98 ARG A O 1
ATOM 759 N N . ARG A 1 99 ? -7.871 2.532 -6.946 1.00 84.12 99 ARG A N 1
ATOM 760 C CA . ARG A 1 99 ? -8.836 1.738 -7.717 1.00 84.12 99 ARG A CA 1
ATOM 761 C C . ARG A 1 99 ? -9.071 2.335 -9.105 1.00 84.12 99 ARG A C 1
ATOM 763 O O . ARG A 1 99 ? -9.103 1.588 -10.080 1.00 84.12 99 ARG A O 1
ATOM 770 N N . ALA A 1 100 ? -9.231 3.652 -9.214 1.00 86.06 100 ALA A N 1
ATOM 771 C CA . ALA A 1 100 ? -9.414 4.308 -10.508 1.00 86.06 100 ALA A CA 1
ATOM 772 C C . ALA A 1 100 ? -8.196 4.104 -11.428 1.00 86.06 100 ALA A C 1
ATOM 774 O O . ALA A 1 100 ? -8.363 3.772 -12.601 1.00 86.06 100 ALA A O 1
ATOM 775 N N . GLU A 1 101 ? -6.978 4.204 -10.888 1.00 85.00 101 GLU A N 1
ATOM 776 C CA . GLU A 1 101 ? -5.750 3.886 -11.628 1.00 85.00 101 GLU A CA 1
ATOM 777 C C . GLU A 1 101 ? -5.713 2.426 -12.100 1.00 85.00 101 GLU A C 1
ATOM 779 O O . GLU A 1 101 ? -5.353 2.168 -13.248 1.00 85.00 101 GLU A O 1
ATOM 784 N N . LEU A 1 102 ? -6.138 1.469 -11.263 1.00 84.56 102 LEU A N 1
ATOM 785 C CA . LEU A 1 102 ? -6.245 0.062 -11.667 1.00 84.56 102 LEU A CA 1
ATOM 786 C C . LEU A 1 102 ? -7.179 -0.110 -12.863 1.00 84.56 102 LEU A C 1
ATOM 788 O O . LEU A 1 102 ? -6.853 -0.821 -13.813 1.00 84.56 102 LEU A O 1
ATOM 792 N N . HIS A 1 103 ? -8.344 0.539 -12.820 1.00 87.38 103 HIS A N 1
ATOM 793 C CA . HIS A 1 103 ? -9.304 0.495 -13.917 1.00 87.38 103 HIS A CA 1
ATOM 794 C C . HIS A 1 103 ? -8.730 1.120 -15.191 1.00 87.38 103 HIS A C 1
ATOM 796 O O . HIS A 1 103 ? -8.915 0.563 -16.273 1.00 87.38 103 HIS A O 1
ATOM 802 N N . ALA A 1 104 ? -7.990 2.225 -15.076 1.00 87.38 104 ALA A N 1
ATOM 803 C CA . ALA A 1 104 ? -7.319 2.855 -16.208 1.00 87.38 104 ALA A CA 1
ATOM 804 C C . ALA A 1 104 ? -6.238 1.947 -16.821 1.00 87.38 104 ALA A C 1
ATOM 806 O O . ALA A 1 104 ? -6.196 1.792 -1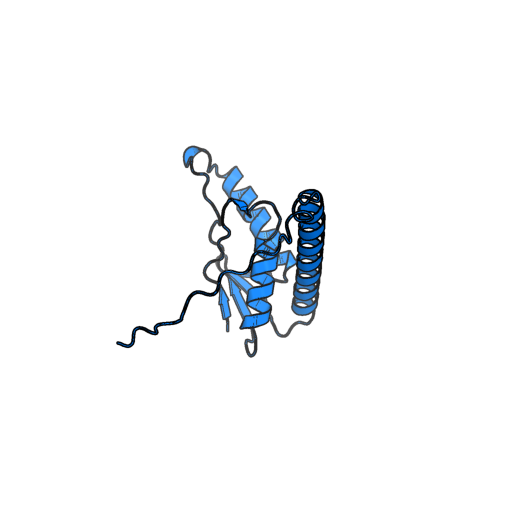8.044 1.00 87.38 104 ALA A O 1
ATOM 807 N N . LEU A 1 105 ? -5.414 1.300 -15.987 1.00 85.06 105 LEU A N 1
ATOM 808 C CA . LEU A 1 105 ? -4.425 0.307 -16.421 1.00 85.06 105 LEU A CA 1
ATOM 809 C C . LEU A 1 105 ? -5.097 -0.880 -17.119 1.00 85.06 105 LEU A C 1
ATOM 811 O O . LEU A 1 105 ? -4.668 -1.279 -18.199 1.00 85.06 105 LEU A O 1
ATOM 815 N N . GLY A 1 106 ? -6.192 -1.395 -16.554 1.00 85.44 106 GLY A N 1
ATOM 816 C CA . GLY A 1 106 ? -6.985 -2.463 -17.162 1.00 85.44 106 GLY A CA 1
ATOM 817 C C . GLY A 1 106 ? -7.545 -2.069 -18.530 1.00 85.44 106 GLY A C 1
ATOM 818 O O . GLY A 1 106 ? -7.385 -2.806 -19.498 1.00 85.44 106 GLY A O 1
ATOM 819 N N . ALA A 1 107 ? -8.136 -0.879 -18.652 1.00 87.25 107 ALA A N 1
ATOM 820 C CA . ALA A 1 107 ? -8.658 -0.379 -19.924 1.00 87.25 107 ALA A CA 1
ATOM 821 C C . ALA A 1 107 ? -7.551 -0.168 -20.973 1.00 87.25 107 ALA A C 1
ATOM 823 O O . ALA A 1 107 ? -7.744 -0.457 -22.154 1.00 87.25 107 ALA A O 1
ATOM 824 N N . ALA A 1 108 ? -6.377 0.320 -20.562 1.00 86.12 108 ALA A N 1
ATOM 825 C CA . ALA A 1 108 ? -5.217 0.435 -21.441 1.00 86.12 108 ALA A CA 1
ATOM 826 C C . ALA A 1 108 ? -4.750 -0.938 -21.942 1.00 86.12 108 ALA A C 1
ATOM 828 O O . ALA A 1 108 ? -4.569 -1.103 -23.147 1.00 86.12 108 ALA A O 1
ATOM 829 N N . PHE A 1 109 ? -4.653 -1.923 -21.046 1.00 80.25 109 PHE A N 1
ATOM 830 C CA . PHE A 1 109 ? -4.283 -3.291 -21.394 1.00 80.25 109 PHE A CA 1
ATOM 831 C C . PHE A 1 109 ? -5.259 -3.924 -22.398 1.00 80.25 109 PHE A C 1
ATOM 833 O O . PHE A 1 109 ? -4.833 -4.478 -23.410 1.00 80.25 109 PHE A O 1
ATOM 840 N N . GLN A 1 110 ? -6.570 -3.779 -22.177 1.00 84.56 110 GLN A N 1
ATOM 841 C CA . GLN A 1 110 ? -7.588 -4.297 -23.100 1.00 84.56 110 GLN A CA 1
ATOM 842 C C . GLN A 1 110 ? -7.483 -3.659 -24.492 1.00 84.56 110 GLN A C 1
ATOM 844 O O . GLN A 1 110 ? -7.564 -4.354 -25.502 1.00 84.56 110 GLN A O 1
ATOM 849 N N . ARG A 1 111 ? -7.216 -2.348 -24.569 1.00 86.19 111 ARG A N 1
ATOM 850 C CA . ARG A 1 111 ? -6.976 -1.662 -25.851 1.00 86.19 111 ARG A CA 1
ATOM 851 C C . ARG A 1 111 ? -5.711 -2.153 -26.554 1.00 86.19 111 ARG A C 1
ATOM 853 O O . ARG A 1 111 ? -5.729 -2.296 -27.770 1.00 86.19 111 ARG A O 1
ATOM 860 N N . SER A 1 112 ? -4.637 -2.438 -25.815 1.00 81.00 112 SER A N 1
ATOM 861 C CA . SER A 1 112 ? -3.428 -3.028 -26.406 1.00 81.00 112 SER A CA 1
ATOM 862 C C . SER A 1 112 ? -3.630 -4.477 -26.859 1.00 81.00 112 SER A C 1
ATOM 864 O O . SER A 1 112 ? -3.070 -4.865 -27.878 1.00 81.00 112 SER A O 1
ATOM 866 N N . GLY A 1 113 ? -4.470 -5.253 -26.163 1.00 62.97 113 GLY A N 1
ATOM 867 C CA . GLY A 1 113 ? -4.835 -6.619 -26.553 1.00 62.97 113 GLY A CA 1
ATOM 868 C C . GLY A 1 113 ? -5.709 -6.674 -27.811 1.00 62.97 113 GLY A C 1
ATOM 869 O O . GLY A 1 113 ? -5.497 -7.527 -28.667 1.00 62.97 113 GLY A O 1
ATOM 870 N N . LEU A 1 114 ? -6.616 -5.707 -27.983 1.00 56.00 114 LEU A N 1
ATOM 871 C CA . LEU A 1 114 ? -7.434 -5.553 -29.196 1.00 56.00 114 LEU A CA 1
ATOM 872 C C . LEU A 1 114 ? -6.622 -5.118 -30.428 1.00 56.00 114 LEU A C 1
ATOM 874 O O . LEU A 1 114 ? -7.075 -5.305 -31.552 1.00 56.00 114 LEU A O 1
ATOM 878 N N . SER A 1 115 ? -5.410 -4.584 -30.243 1.00 52.88 115 SER A N 1
ATOM 879 C CA . SER A 1 115 ? -4.483 -4.307 -31.350 1.00 52.88 115 SER A CA 1
ATOM 880 C C . SER A 1 115 ? -3.708 -5.551 -31.816 1.00 52.88 115 SER A C 1
ATOM 882 O O . SER A 1 115 ? -2.999 -5.469 -32.818 1.00 52.88 115 SER A O 1
ATOM 884 N N . GLY A 1 116 ? -3.822 -6.681 -31.104 1.00 48.91 116 GLY A N 1
ATOM 885 C CA . GLY A 1 116 ? -3.208 -7.967 -31.457 1.00 48.91 116 GLY A CA 1
ATOM 886 C C . GLY A 1 116 ? -4.164 -8.974 -32.106 1.00 48.91 116 GLY A C 1
ATOM 887 O O . GLY A 1 116 ? -3.701 -9.977 -32.640 1.00 48.91 116 GLY A O 1
ATOM 888 N N . SER A 1 117 ? -5.477 -8.720 -32.107 1.00 48.97 117 SER A N 1
ATOM 889 C CA . SER A 1 117 ? -6.468 -9.563 -32.786 1.00 48.97 117 SER A CA 1
ATOM 890 C C . SER A 1 117 ? -6.896 -8.935 -34.116 1.00 48.97 117 SER A C 1
ATOM 892 O O . SER A 1 117 ? -7.943 -8.293 -34.214 1.00 48.97 117 SER A O 1
ATOM 894 N N . GLY A 1 118 ? -6.066 -9.110 -35.147 1.00 37.31 118 GLY A N 1
ATOM 895 C CA . GLY A 1 118 ? -6.520 -9.018 -36.538 1.00 37.31 118 GLY A CA 1
ATOM 896 C C . GLY A 1 118 ? -7.498 -10.162 -36.868 1.00 37.31 118 GLY A C 1
ATOM 897 O O . GLY A 1 118 ? -7.474 -11.193 -36.194 1.00 37.31 118 GLY A O 1
ATOM 898 N N . PRO A 1 119 ? -8.378 -10.006 -37.872 1.00 44.16 119 PRO A N 1
ATOM 899 C CA . PRO A 1 119 ? -9.500 -10.909 -38.102 1.00 44.16 119 PRO A CA 1
ATOM 900 C C . PRO A 1 119 ? -9.011 -12.209 -38.755 1.00 44.16 119 PRO A C 1
ATOM 902 O O . PRO A 1 119 ? -8.794 -12.251 -39.962 1.00 44.16 119 PRO A O 1
ATOM 905 N N . ALA A 1 120 ? -8.834 -13.266 -37.963 1.00 45.81 120 ALA A N 1
ATOM 906 C CA . ALA A 1 120 ? -8.555 -14.614 -38.469 1.00 45.81 120 ALA A CA 1
ATOM 907 C C . ALA A 1 120 ? -9.603 -15.666 -38.058 1.00 45.81 120 ALA A C 1
ATOM 909 O O . ALA A 1 120 ? -9.525 -16.789 -38.535 1.00 45.81 120 ALA A O 1
ATOM 910 N N . ASP A 1 121 ? -10.629 -15.298 -37.282 1.00 41.94 121 ASP A N 1
ATOM 911 C CA . ASP A 1 121 ? -11.723 -16.211 -36.893 1.00 41.94 121 ASP A CA 1
ATOM 912 C C . ASP A 1 121 ? -13.030 -15.935 -37.656 1.00 41.94 121 ASP A C 1
ATOM 914 O O . ASP A 1 121 ? -14.135 -16.120 -37.151 1.00 41.94 121 ASP A O 1
ATOM 918 N N . ALA A 1 122 ? -12.915 -15.478 -38.903 1.00 43.12 122 ALA A N 1
ATOM 919 C CA . ALA A 1 122 ? -14.045 -15.293 -39.811 1.00 43.12 122 ALA A CA 1
ATOM 920 C C . ALA A 1 122 ? -13.882 -16.134 -41.085 1.00 43.12 122 ALA A C 1
ATOM 922 O O . ALA A 1 122 ? -13.998 -15.606 -42.184 1.00 43.12 122 ALA A O 1
ATOM 923 N N . ALA A 1 123 ? -13.590 -17.431 -40.952 1.00 40.41 123 ALA A N 1
ATOM 924 C CA . ALA A 1 123 ? -13.819 -18.418 -42.012 1.00 40.41 123 ALA A CA 1
ATOM 925 C C . ALA A 1 123 ? -13.644 -19.851 -41.485 1.00 40.41 123 ALA A C 1
ATOM 927 O O . ALA A 1 123 ? -12.539 -20.378 -41.519 1.00 40.41 123 ALA A O 1
ATOM 928 N N . ALA A 1 124 ? -14.732 -20.466 -41.012 1.00 38.09 124 ALA A N 1
ATOM 929 C CA . ALA A 1 124 ? -15.070 -21.880 -41.242 1.00 38.09 124 ALA A CA 1
ATOM 930 C C . ALA A 1 124 ? -16.285 -22.275 -40.385 1.00 38.09 124 ALA A C 1
ATOM 932 O O . ALA A 1 124 ? -16.188 -23.073 -39.459 1.00 38.09 124 ALA A O 1
ATOM 933 N N . VAL A 1 125 ? -17.459 -21.727 -40.711 1.00 41.25 125 VAL A N 1
ATOM 934 C CA . VAL A 1 125 ? -18.696 -22.493 -40.515 1.00 41.25 125 VAL A CA 1
ATOM 935 C C . VAL A 1 125 ? -18.869 -23.286 -41.803 1.00 41.25 125 VAL A C 1
ATOM 937 O O . VAL A 1 125 ? -19.440 -22.793 -42.772 1.00 41.25 125 VAL A O 1
ATOM 940 N N . ALA A 1 126 ? -18.256 -24.465 -41.845 1.00 39.06 126 ALA A N 1
ATOM 941 C CA . ALA A 1 126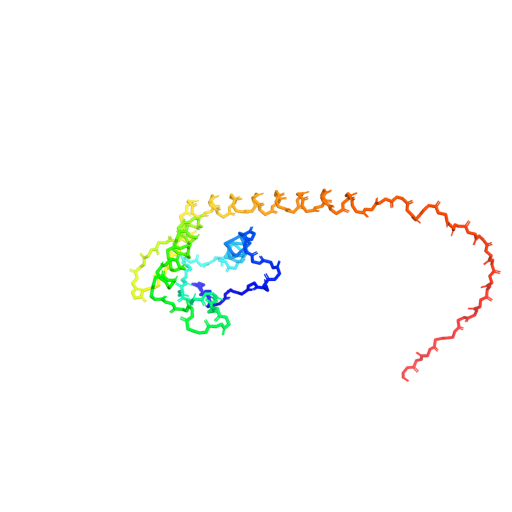 ? -18.584 -25.496 -42.811 1.00 39.06 126 ALA A CA 1
ATOM 942 C C . ALA A 1 126 ? -19.347 -26.575 -42.046 1.00 39.06 126 ALA A C 1
ATOM 944 O O . ALA A 1 126 ? -18.796 -27.278 -41.202 1.00 39.06 126 ALA A O 1
ATOM 945 N N . ASP A 1 127 ? -20.644 -26.573 -42.314 1.00 44.12 127 ASP A N 1
ATOM 946 C CA . ASP A 1 127 ? -21.578 -27.672 -42.146 1.00 44.12 127 ASP A CA 1
ATOM 947 C C . ASP A 1 127 ? -20.944 -28.992 -42.613 1.00 44.12 127 ASP A C 1
ATOM 949 O O . ASP A 1 127 ? -20.557 -29.109 -43.775 1.00 44.12 127 ASP A O 1
ATOM 953 N N . ASP A 1 128 ? -20.820 -29.963 -41.712 1.00 35.91 128 ASP A N 1
ATOM 954 C CA . ASP A 1 128 ? -20.980 -31.365 -42.085 1.00 35.91 128 ASP A CA 1
ATOM 955 C C . ASP A 1 128 ? -21.486 -32.146 -40.872 1.00 35.91 128 ASP A C 1
ATOM 957 O O . ASP A 1 128 ? -20.845 -32.235 -39.818 1.00 35.91 128 ASP A O 1
ATOM 961 N N . GLY A 1 129 ? -22.706 -32.653 -41.010 1.00 48.09 129 GLY A N 1
ATOM 962 C CA . GLY A 1 129 ? -23.332 -33.514 -40.032 1.00 48.09 129 GLY A CA 1
ATOM 963 C C . GLY A 1 129 ? -22.607 -34.850 -39.981 1.00 48.09 129 GLY A C 1
ATOM 964 O O . GLY A 1 129 ? -22.515 -35.567 -40.970 1.00 48.09 129 GLY A O 1
ATOM 965 N N . THR A 1 130 ? -22.154 -35.246 -38.799 1.00 38.16 130 THR A N 1
ATOM 966 C CA . THR A 1 130 ? -21.996 -36.665 -38.482 1.00 38.16 130 THR A CA 1
ATOM 967 C C . THR A 1 130 ? -22.378 -36.884 -37.027 1.00 38.16 130 THR A C 1
ATOM 969 O O . THR A 1 130 ? -21.703 -36.481 -36.083 1.00 38.16 130 THR A O 1
ATOM 972 N N . GLU A 1 131 ? -23.536 -37.508 -36.888 1.00 40.38 131 GLU A N 1
ATOM 973 C CA . GLU A 1 131 ? -24.133 -38.029 -35.673 1.00 40.38 131 GLU A CA 1
ATOM 974 C C . GLU A 1 131 ? -23.253 -39.160 -35.112 1.00 40.38 131 GLU A C 1
ATOM 976 O O . GLU A 1 131 ? -23.069 -40.178 -35.777 1.00 40.38 131 GLU A O 1
ATOM 981 N N . VAL A 1 132 ? -22.713 -39.025 -33.893 1.00 35.69 132 VAL A N 1
ATOM 982 C CA . VAL A 1 132 ? -22.178 -40.180 -33.146 1.00 35.69 132 VAL A CA 1
ATOM 983 C C . VAL A 1 132 ? -22.569 -40.115 -31.669 1.00 35.69 132 VAL A C 1
ATOM 985 O O . VAL A 1 132 ? -21.984 -39.406 -30.857 1.00 35.69 132 VAL A O 1
ATOM 988 N N . SER A 1 133 ? -23.610 -40.897 -31.388 1.00 38.81 133 SER A N 1
ATOM 989 C CA . SER A 1 133 ? -23.938 -41.695 -30.199 1.00 38.81 133 SER A CA 1
ATOM 990 C C . SER A 1 133 ? -23.169 -41.470 -28.883 1.00 38.81 133 SER A C 1
ATOM 992 O O . SER A 1 133 ? -21.958 -41.661 -28.772 1.00 38.81 133 SER A O 1
ATOM 994 N N . VAL A 1 134 ? -23.958 -41.189 -27.843 1.00 40.31 134 VAL A N 1
ATOM 995 C CA . VAL A 1 134 ? -23.604 -41.105 -26.421 1.00 40.31 134 VAL A CA 1
ATOM 996 C C . VAL A 1 134 ? -23.410 -42.498 -25.811 1.00 40.31 134 VAL A C 1
ATOM 998 O O . VAL A 1 134 ? -24.279 -43.354 -25.952 1.00 40.31 134 VAL A O 1
ATOM 1001 N N . VAL A 1 135 ? -22.370 -42.675 -24.985 1.00 42.72 135 VAL A N 1
ATOM 1002 C CA . VAL A 1 135 ? -22.418 -43.624 -23.855 1.00 42.72 135 VAL A CA 1
ATOM 1003 C C . VAL A 1 135 ? -21.834 -42.957 -22.601 1.00 42.72 135 VAL A C 1
ATOM 1005 O O . VAL A 1 135 ? -20.682 -42.521 -22.635 1.00 42.72 135 VAL A O 1
ATOM 1008 N N . PRO A 1 136 ? -22.576 -42.880 -21.481 1.00 43.88 136 PRO A N 1
ATOM 1009 C CA . PRO A 1 136 ? -22.042 -42.395 -20.216 1.00 43.88 136 PRO A CA 1
ATOM 1010 C C . PRO A 1 136 ? -21.294 -43.530 -19.502 1.00 43.88 136 PRO A C 1
ATOM 1012 O O . PRO A 1 136 ? -21.808 -44.642 -19.379 1.00 43.88 136 PRO A O 1
ATOM 1015 N N . ARG A 1 137 ? -20.081 -43.266 -19.003 1.00 40.28 137 ARG A N 1
ATOM 1016 C CA . ARG A 1 137 ? -19.421 -44.157 -18.038 1.00 40.28 137 ARG A CA 1
ATOM 1017 C C . ARG A 1 137 ? -19.687 -43.658 -16.622 1.00 40.28 137 ARG A C 1
ATOM 1019 O O . ARG A 1 137 ? -19.367 -42.523 -16.285 1.00 40.28 137 ARG A O 1
ATOM 1026 N N . THR A 1 138 ? -20.297 -44.530 -15.830 1.00 42.38 138 THR A N 1
ATOM 1027 C CA . THR A 1 138 ? -20.609 -44.367 -14.410 1.00 42.38 138 THR A CA 1
ATOM 1028 C C . THR A 1 138 ? -19.620 -45.190 -13.578 1.00 42.38 138 THR A C 1
ATOM 1030 O O . THR A 1 138 ? -19.426 -46.360 -13.897 1.00 42.38 138 THR A O 1
ATOM 1033 N N . ILE A 1 139 ? -19.108 -44.546 -12.515 1.00 41.09 139 ILE A N 1
ATOM 1034 C CA . ILE A 1 139 ? -18.308 -45.025 -11.360 1.00 41.09 139 ILE A CA 1
ATOM 1035 C C . ILE A 1 139 ? -16.891 -45.522 -11.668 1.00 41.09 139 ILE A C 1
ATOM 1037 O O . ILE A 1 139 ? -16.725 -46.585 -12.298 1.00 41.09 139 ILE A O 1
#

Secondary structure (DSSP, 8-state):
-EEE------GGG-SSSHHHHHHHHHHHHH-TT-SEEEE----S---SSGGG--HHHHHHHHHHHHHHHHTTT-EE-STT-EEEETTSHHHHHHHHHHHHHHHHHHHHHHHHHHTS--S-SSS------------PPP-